Protein AF-W6S7P8-F1 (afdb_monomer_lite)

Sequence (55 aa):
MDEAMAWAKRAPKFMSGKSEMEIRPFYEAADLAEFLTPEKLSTPREGERGKLGVA

Organism: NCBI:txid348824

Radius of gyration: 16.86 Å; chains: 1; bounding box: 36×22×39 Å

Secondary structure (DSSP, 8-state):
-HHHHHHHHHSPP-SSS------PPP--TTTTGGGS-HHHHHS------------

pLDDT: mean 79.05, std 15.09, range [35.31, 94.38]

Structure (mmCIF, N/CA/C/O backbone):
data_AF-W6S7P8-F1
#
_entry.id   AF-W6S7P8-F1
#
loop_
_atom_site.group_PDB
_atom_site.id
_atom_site.type_symbol
_atom_site.label_atom_id
_atom_site.label_alt_id
_atom_site.label_comp_id
_atom_site.label_asym_id
_atom_site.label_entity_id
_atom_site.label_seq_id
_atom_site.pdbx_PDB_ins_code
_atom_site.Cartn_x
_atom_site.Cartn_y
_atom_site.Cartn_z
_atom_site.occupancy
_atom_site.B_iso_or_equiv
_atom_site.auth_seq_id
_atom_site.auth_comp_id
_atom_site.auth_asym_id
_atom_site.auth_atom_id
_atom_site.pdbx_PDB_model_num
ATOM 1 N N . MET A 1 1 ? -3.040 -8.305 -6.511 1.00 86.88 1 MET A N 1
ATOM 2 C CA . MET A 1 1 ? -1.619 -7.907 -6.634 1.00 86.88 1 MET A CA 1
ATOM 3 C C . MET A 1 1 ? -1.134 -7.972 -8.083 1.00 86.88 1 MET A C 1
ATOM 5 O O . MET A 1 1 ? -0.536 -7.014 -8.558 1.00 86.88 1 MET A O 1
ATOM 9 N N . ASP A 1 2 ? -1.449 -9.043 -8.815 1.00 92.44 2 ASP A N 1
ATOM 10 C CA . ASP A 1 2 ? -1.011 -9.227 -10.210 1.00 92.44 2 ASP A CA 1
ATOM 11 C C . ASP A 1 2 ? -1.455 -8.117 -11.171 1.00 92.44 2 ASP A C 1
ATOM 13 O O . ASP A 1 2 ? -0.673 -7.687 -12.017 1.00 92.44 2 ASP A O 1
ATOM 17 N N . GLU A 1 3 ? -2.672 -7.596 -11.008 1.00 90.94 3 GLU A N 1
ATOM 18 C CA . GLU A 1 3 ? -3.173 -6.469 -11.802 1.00 90.94 3 GLU A CA 1
ATOM 19 C C . GLU A 1 3 ? -2.300 -5.212 -11.640 1.00 90.94 3 GLU A C 1
ATOM 21 O O . GLU A 1 3 ? -1.875 -4.613 -12.630 1.00 90.94 3 GLU A O 1
ATOM 26 N N . ALA A 1 4 ? -1.955 -4.855 -10.398 1.00 90.75 4 ALA A N 1
ATOM 27 C CA . ALA A 1 4 ? -1.086 -3.718 -10.104 1.00 90.75 4 ALA A CA 1
ATOM 28 C C . ALA A 1 4 ? 0.321 -3.915 -10.697 1.00 90.75 4 ALA A C 1
ATOM 30 O O . ALA A 1 4 ? 0.901 -2.983 -11.252 1.00 90.75 4 ALA A O 1
ATOM 31 N N . MET A 1 5 ? 0.844 -5.147 -10.668 1.00 91.81 5 MET A N 1
ATOM 32 C CA . MET A 1 5 ? 2.119 -5.499 -11.307 1.00 91.81 5 MET A CA 1
ATOM 33 C C . MET A 1 5 ? 2.056 -5.392 -12.838 1.00 91.81 5 MET A C 1
ATOM 35 O O . MET A 1 5 ? 3.007 -4.929 -13.471 1.00 91.81 5 MET A O 1
ATOM 39 N N . ALA A 1 6 ? 0.951 -5.815 -13.456 1.00 94.38 6 ALA A N 1
ATOM 40 C CA . ALA A 1 6 ? 0.736 -5.706 -14.898 1.00 94.38 6 ALA A CA 1
ATOM 41 C C . ALA A 1 6 ?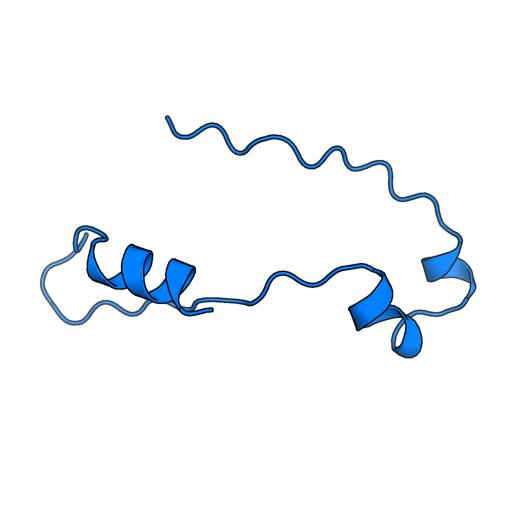 0.582 -4.245 -15.353 1.00 94.38 6 ALA A C 1
ATOM 43 O O . ALA A 1 6 ? 0.990 -3.889 -16.460 1.00 94.38 6 ALA A O 1
ATOM 44 N N . TRP A 1 7 ? 0.019 -3.381 -14.508 1.00 93.12 7 TRP A N 1
ATOM 45 C CA . TRP A 1 7 ? 0.046 -1.936 -14.718 1.00 93.12 7 TRP A CA 1
ATOM 46 C C . TRP A 1 7 ? 1.467 -1.369 -14.589 1.00 93.12 7 TRP A C 1
ATOM 48 O O . TRP A 1 7 ? 1.939 -0.727 -15.524 1.00 93.12 7 TRP A O 1
ATOM 58 N N . ALA A 1 8 ? 2.187 -1.686 -13.508 1.00 91.06 8 ALA A N 1
ATOM 59 C CA . ALA A 1 8 ? 3.537 -1.177 -13.251 1.00 91.06 8 ALA A CA 1
ATOM 60 C C . ALA A 1 8 ? 4.523 -1.499 -14.387 1.00 91.06 8 ALA A C 1
ATOM 62 O O . ALA A 1 8 ? 5.341 -0.666 -14.766 1.00 91.06 8 ALA A O 1
ATOM 63 N N . LYS A 1 9 ? 4.403 -2.687 -14.995 1.00 88.94 9 LYS A N 1
ATOM 64 C CA . LYS A 1 9 ? 5.209 -3.099 -16.158 1.00 88.94 9 LYS A CA 1
ATOM 65 C C . LYS A 1 9 ? 4.905 -2.315 -17.440 1.00 88.94 9 LYS A C 1
ATOM 67 O O . LYS A 1 9 ? 5.758 -2.258 -18.319 1.00 88.94 9 LYS A O 1
ATOM 72 N N . ARG A 1 10 ? 3.698 -1.755 -17.566 1.00 92.06 10 ARG A N 1
ATOM 73 C CA . ARG A 1 10 ? 3.269 -0.931 -18.710 1.00 92.06 10 ARG A CA 1
ATOM 74 C C . ARG A 1 10 ? 3.507 0.562 -18.487 1.00 92.06 10 ARG A C 1
ATOM 76 O O . ARG A 1 10 ? 3.413 1.325 -19.445 1.00 92.06 10 ARG A O 1
ATOM 83 N N . ALA A 1 11 ? 3.786 0.982 -17.254 1.00 89.12 11 ALA A N 1
ATOM 84 C CA . ALA A 1 11 ? 3.992 2.382 -16.925 1.00 89.12 11 ALA A CA 1
ATOM 85 C C . ALA A 1 11 ? 5.209 2.952 -17.686 1.00 89.12 11 ALA A C 1
ATOM 87 O O . ALA A 1 11 ? 6.262 2.305 -17.744 1.00 89.12 11 ALA A O 1
ATOM 88 N N . PRO A 1 12 ? 5.095 4.156 -18.273 1.00 88.31 12 PRO A N 1
ATOM 89 C CA . PRO A 1 12 ? 6.219 4.789 -18.948 1.00 88.31 12 PRO A CA 1
ATOM 90 C C . PRO A 1 12 ? 7.334 5.103 -17.941 1.00 88.31 12 PRO A C 1
ATOM 92 O O . PRO A 1 12 ? 7.077 5.565 -16.829 1.00 88.31 12 P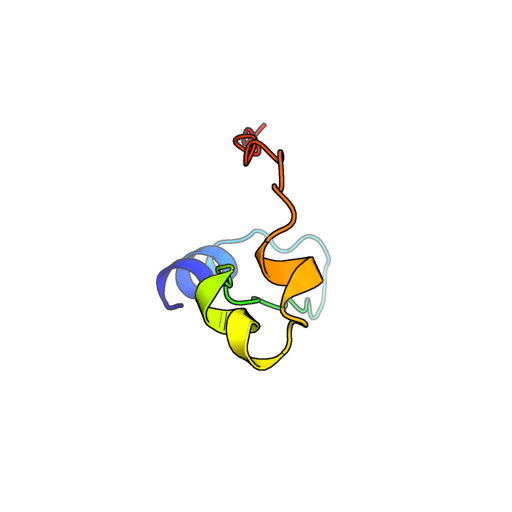RO A O 1
ATOM 95 N N . LYS A 1 13 ? 8.594 4.882 -18.330 1.00 84.69 13 LYS A N 1
ATOM 96 C CA . LYS A 1 13 ? 9.741 5.310 -17.517 1.00 84.69 13 LYS A CA 1
ATOM 97 C C . LYS A 1 13 ? 9.911 6.820 -17.636 1.00 84.69 13 LYS A C 1
ATOM 99 O O . LYS A 1 13 ? 10.140 7.325 -18.729 1.00 84.69 13 LYS A O 1
ATOM 104 N N . PHE A 1 14 ? 9.827 7.520 -16.506 1.00 73.94 14 PHE A N 1
ATOM 105 C CA . PHE A 1 14 ? 9.908 8.984 -16.472 1.00 73.94 14 PHE A CA 1
ATOM 106 C C . PHE A 1 14 ? 11.345 9.518 -16.617 1.00 73.94 14 PHE A C 1
ATOM 108 O O . PHE A 1 14 ? 11.542 10.640 -17.066 1.00 73.94 14 PHE A O 1
ATOM 115 N N . MET A 1 15 ? 12.356 8.718 -16.258 1.00 83.62 15 MET A N 1
ATOM 116 C CA . MET A 1 15 ? 13.771 9.113 -16.250 1.00 83.62 15 MET A CA 1
ATOM 117 C C . MET A 1 15 ? 14.642 8.068 -16.954 1.00 83.62 15 MET A C 1
ATOM 119 O O . MET A 1 15 ? 14.333 6.872 -16.927 1.00 83.62 15 MET A O 1
ATOM 123 N N . SER A 1 16 ? 15.761 8.501 -17.544 1.00 80.94 16 SER A N 1
ATOM 124 C CA . SER A 1 16 ? 16.807 7.580 -17.993 1.00 80.94 16 SER A CA 1
ATOM 125 C C . SER A 1 16 ? 17.524 6.983 -16.774 1.00 80.94 16 SER A C 1
ATOM 127 O O . SER A 1 16 ? 17.930 7.697 -15.861 1.00 80.94 16 SER A O 1
ATOM 129 N N . GLY A 1 17 ? 17.644 5.653 -16.730 1.00 78.94 17 GLY A N 1
ATOM 130 C CA . GLY A 1 17 ? 18.269 4.928 -15.619 1.00 78.94 17 GLY A CA 1
ATOM 131 C C . GLY A 1 17 ? 17.335 3.941 -14.912 1.00 78.94 17 GLY A C 1
ATOM 132 O O . GLY A 1 17 ? 16.276 3.564 -15.426 1.00 78.94 17 GLY A O 1
ATOM 133 N N . LYS A 1 18 ? 17.766 3.456 -13.742 1.00 83.38 18 LYS A N 1
ATOM 134 C CA . LYS A 1 18 ? 16.966 2.551 -12.907 1.00 83.38 18 LYS A CA 1
ATOM 135 C C . LYS A 1 18 ? 15.868 3.364 -12.216 1.00 83.38 18 LYS A C 1
ATOM 137 O O . LYS A 1 18 ? 16.168 4.282 -11.464 1.00 83.38 18 LYS A O 1
ATOM 142 N N . SER A 1 19 ? 14.612 3.015 -12.474 1.00 83.62 19 SER A N 1
ATOM 143 C CA . SER A 1 19 ? 13.452 3.558 -11.759 1.00 83.62 19 SER A CA 1
ATOM 144 C C . SER A 1 19 ? 12.931 2.513 -10.781 1.00 83.62 19 SER A C 1
ATOM 146 O O . SER A 1 19 ? 12.924 1.322 -11.100 1.00 83.62 19 SER A O 1
ATOM 148 N N . GLU A 1 20 ? 12.494 2.959 -9.610 1.00 88.75 20 GLU A N 1
ATOM 149 C CA . GLU A 1 20 ? 11.921 2.109 -8.566 1.00 88.75 20 GLU A CA 1
ATOM 150 C C . GLU A 1 20 ? 10.448 2.482 -8.372 1.00 88.75 20 GLU A C 1
ATOM 152 O O . GLU A 1 20 ? 10.079 3.651 -8.469 1.00 88.75 20 GLU A O 1
ATOM 157 N N . MET A 1 21 ? 9.598 1.477 -8.164 1.00 87.44 21 MET A N 1
ATOM 158 C CA . MET A 1 21 ? 8.162 1.645 -7.956 1.00 87.44 21 MET A CA 1
ATOM 159 C C . MET A 1 21 ? 7.726 0.711 -6.837 1.00 87.44 21 MET A C 1
ATOM 161 O O . MET A 1 21 ? 7.891 -0.504 -6.942 1.00 87.44 21 MET A O 1
ATOM 165 N N . GLU A 1 22 ? 7.169 1.280 -5.775 1.00 91.38 22 GLU A N 1
ATOM 166 C CA . GLU A 1 22 ? 6.601 0.518 -4.671 1.00 91.38 22 GLU A CA 1
ATOM 167 C C . GLU A 1 22 ? 5.094 0.365 -4.883 1.00 91.38 22 GLU A C 1
ATOM 169 O O . GLU A 1 22 ? 4.372 1.347 -5.058 1.00 91.38 22 GLU A O 1
ATOM 174 N N . ILE A 1 23 ? 4.612 -0.876 -4.862 1.00 90.19 23 ILE A N 1
ATOM 175 C CA . ILE A 1 23 ? 3.184 -1.178 -4.920 1.00 90.19 23 ILE A CA 1
ATOM 176 C C . ILE A 1 23 ? 2.741 -1.573 -3.518 1.00 90.19 23 ILE A C 1
ATOM 178 O O . ILE A 1 23 ? 3.193 -2.584 -2.979 1.00 90.19 23 ILE A O 1
ATOM 182 N N . ARG A 1 24 ? 1.829 -0.789 -2.943 1.00 91.25 24 ARG A N 1
ATOM 183 C CA . ARG A 1 24 ? 1.262 -1.053 -1.620 1.00 91.25 24 ARG A CA 1
ATOM 184 C C . ARG A 1 24 ? -0.129 -1.677 -1.765 1.00 91.25 24 ARG A C 1
ATOM 186 O O . ARG A 1 24 ? -0.928 -1.158 -2.548 1.00 91.25 24 ARG A O 1
ATOM 193 N N . PRO A 1 25 ? -0.438 -2.768 -1.041 1.00 86.75 25 PRO A N 1
ATOM 194 C CA . PRO A 1 25 ? -1.795 -3.288 -0.973 1.00 86.75 25 PRO A CA 1
ATOM 195 C C . PRO A 1 25 ? -2.753 -2.226 -0.438 1.00 86.75 25 PRO A C 1
ATOM 197 O O . PRO A 1 25 ? -2.386 -1.406 0.408 1.00 86.75 25 PRO A O 1
ATOM 200 N N . PHE A 1 26 ? -3.986 -2.262 -0.926 1.00 83.31 26 PHE A N 1
ATOM 201 C CA . PHE A 1 26 ? -5.065 -1.524 -0.297 1.00 83.31 26 PHE A CA 1
ATOM 202 C C . PHE A 1 26 ? -5.539 -2.309 0.930 1.00 83.31 26 PHE A C 1
ATOM 204 O O . PHE A 1 26 ? -5.787 -3.507 0.812 1.00 83.31 26 PHE A O 1
ATOM 211 N N . TYR A 1 27 ? -5.651 -1.636 2.074 1.00 82.88 27 TYR A N 1
ATOM 212 C CA . TYR A 1 27 ? -6.156 -2.208 3.322 1.00 82.88 27 TYR A CA 1
ATOM 213 C C . TYR A 1 27 ? -7.504 -1.581 3.669 1.00 82.88 27 TYR A C 1
ATOM 215 O O . TYR A 1 27 ? -7.681 -0.363 3.558 1.00 82.88 27 TYR A O 1
ATOM 223 N N . GLU A 1 28 ? -8.445 -2.403 4.111 1.00 79.69 28 GLU A N 1
ATOM 224 C CA . GLU A 1 28 ? -9.726 -1.970 4.653 1.00 79.69 28 GLU A CA 1
ATOM 225 C C . GLU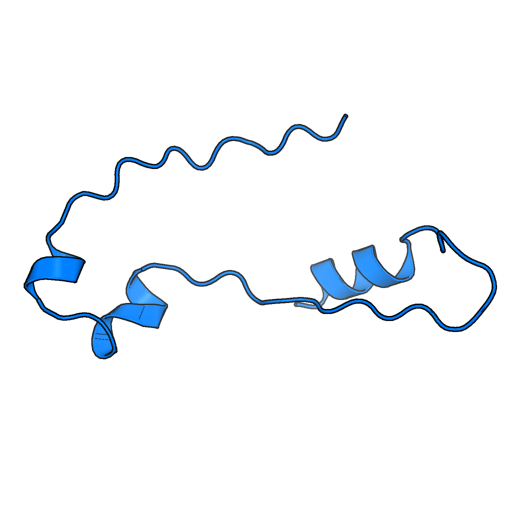 A 1 28 ? -9.656 -1.791 6.173 1.00 79.69 28 GLU A C 1
ATOM 227 O O . GLU A 1 28 ? -8.715 -2.215 6.842 1.00 79.69 28 GLU A O 1
ATOM 232 N N . ALA A 1 29 ? -10.676 -1.151 6.754 1.00 81.69 29 ALA A N 1
ATOM 233 C CA . ALA A 1 29 ? -10.742 -0.960 8.203 1.00 81.69 29 ALA A CA 1
ATOM 234 C C . ALA A 1 29 ? -10.722 -2.295 8.974 1.00 81.69 29 ALA A C 1
ATOM 236 O O . ALA A 1 29 ? -10.193 -2.342 10.082 1.00 81.69 29 ALA A O 1
ATOM 237 N N . ALA A 1 30 ? -11.259 -3.365 8.376 1.00 83.25 30 ALA A N 1
ATOM 238 C CA . ALA A 1 30 ? -11.243 -4.709 8.945 1.00 83.25 30 ALA A CA 1
ATOM 239 C C . ALA A 1 30 ? -9.820 -5.280 9.063 1.00 83.25 30 ALA A C 1
ATOM 241 O O . ALA A 1 30 ? -9.496 -5.866 10.092 1.00 83.25 30 ALA A O 1
ATOM 242 N N . ASP A 1 31 ? -8.952 -5.034 8.076 1.00 86.69 31 ASP A N 1
ATOM 243 C CA . ASP A 1 31 ? -7.561 -5.519 8.078 1.00 86.69 31 ASP A CA 1
ATOM 244 C C . ASP A 1 31 ? -6.716 -4.879 9.191 1.00 86.69 31 ASP A C 1
ATOM 246 O O . ASP A 1 31 ? -5.685 -5.412 9.594 1.00 86.69 31 ASP A O 1
ATOM 250 N N . LEU A 1 32 ? -7.143 -3.711 9.681 1.00 85.88 32 LEU A N 1
ATOM 251 C CA . LEU A 1 32 ? -6.443 -2.936 10.705 1.00 85.88 32 LEU A CA 1
ATOM 252 C C . LEU A 1 32 ? -7.141 -2.974 12.071 1.00 85.88 32 LEU A C 1
ATOM 254 O O . LEU A 1 32 ? -6.662 -2.334 13.007 1.00 85.88 32 LEU A O 1
ATOM 258 N N . ALA A 1 33 ? -8.260 -3.692 12.204 1.00 85.75 33 ALA A N 1
ATOM 259 C CA . ALA A 1 33 ? -9.119 -3.628 13.385 1.00 85.75 33 ALA A CA 1
ATOM 260 C C . ALA A 1 33 ? -8.391 -4.032 14.677 1.00 85.75 33 ALA A C 1
ATOM 262 O O . ALA A 1 33 ? -8.551 -3.371 15.698 1.00 85.75 33 ALA A O 1
ATOM 263 N N . GLU A 1 34 ? -7.531 -5.050 14.626 1.00 90.12 34 GLU A N 1
ATOM 264 C CA . GLU A 1 34 ? -6.760 -5.522 15.789 1.00 90.12 34 GLU A CA 1
ATOM 265 C C . GLU A 1 34 ? -5.727 -4.500 16.294 1.00 90.12 34 GLU A C 1
ATOM 267 O O . GLU A 1 34 ? -5.315 -4.545 17.452 1.00 90.12 34 GLU A O 1
ATOM 272 N N . PHE A 1 35 ? -5.328 -3.550 15.444 1.00 89.00 35 PHE A N 1
ATOM 273 C CA . PHE A 1 35 ? -4.359 -2.501 15.772 1.00 89.00 35 PHE A CA 1
ATOM 274 C C . PHE A 1 35 ? -5.020 -1.186 16.198 1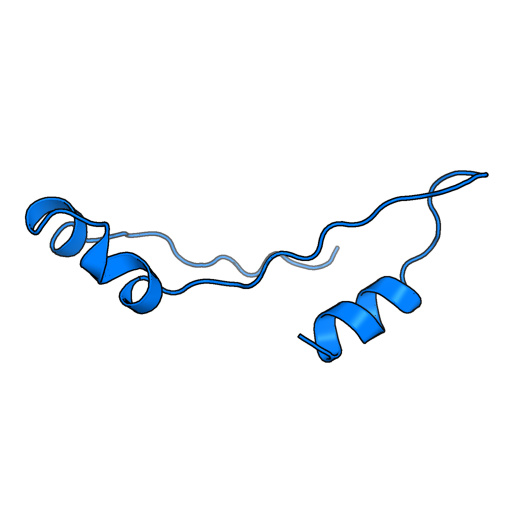.00 89.00 35 PHE A C 1
ATOM 276 O O . PHE A 1 35 ? -4.331 -0.220 16.534 1.00 89.00 35 PHE A O 1
ATOM 283 N N . LEU A 1 36 ? -6.351 -1.114 16.157 1.00 85.50 36 LEU A N 1
ATOM 284 C CA . LEU A 1 36 ? -7.114 0.073 16.514 1.00 85.50 36 LEU A CA 1
ATOM 285 C C . LEU A 1 36 ? -7.722 -0.087 17.906 1.00 85.50 36 LEU A C 1
ATOM 287 O O . LEU A 1 36 ? -8.234 -1.143 18.268 1.00 85.50 36 LEU A O 1
ATOM 291 N N . THR A 1 37 ? -7.721 0.995 18.688 1.00 88.31 37 THR A N 1
ATOM 292 C CA . THR A 1 37 ? -8.492 1.008 19.936 1.00 88.31 37 THR A CA 1
ATOM 293 C C . THR A 1 37 ? -9.993 0.976 19.625 1.00 88.31 37 THR A C 1
ATOM 295 O O . THR A 1 37 ? -10.410 1.457 18.561 1.00 88.31 37 THR A O 1
ATOM 298 N N . PRO A 1 38 ? -10.830 0.479 20.553 1.00 84.69 38 PRO A N 1
ATOM 299 C CA . PRO A 1 38 ? -12.278 0.476 20.376 1.00 84.69 38 PRO A CA 1
ATOM 300 C C . PRO A 1 38 ? -12.861 1.855 20.025 1.00 84.69 38 PRO A C 1
ATOM 302 O O . PRO A 1 38 ? -13.746 1.933 19.175 1.00 84.69 38 PRO A O 1
ATOM 305 N N . GLU A 1 39 ? -12.336 2.958 20.586 1.00 85.12 39 GLU A N 1
ATOM 306 C CA . GLU A 1 39 ? -12.811 4.308 20.230 1.00 85.12 39 GLU A CA 1
ATOM 307 C C . GLU A 1 39 ? -12.459 4.705 18.785 1.00 85.12 39 GLU A C 1
ATOM 309 O O . GLU A 1 39 ? -13.219 5.398 18.107 1.00 85.12 39 GLU A O 1
ATOM 314 N N . LYS A 1 40 ? -11.302 4.271 18.276 1.00 82.00 40 LYS A N 1
ATOM 315 C CA . LYS A 1 40 ? -10.852 4.577 16.906 1.00 82.00 40 LYS A CA 1
ATOM 316 C C . LYS A 1 40 ? -11.577 3.755 15.841 1.00 82.00 40 LYS A C 1
ATOM 318 O O . LYS A 1 40 ? -11.623 4.175 14.682 1.00 82.00 40 LYS A O 1
ATOM 323 N N . LEU A 1 41 ? -12.114 2.599 16.216 1.00 76.94 41 LEU A N 1
ATOM 324 C CA . LEU A 1 41 ? -12.992 1.777 15.382 1.00 76.94 41 LEU A CA 1
ATOM 325 C C . LEU A 1 41 ? -14.405 2.359 15.296 1.00 76.94 41 LEU A C 1
ATOM 327 O O . LEU A 1 41 ? -14.984 2.372 14.215 1.00 76.94 41 LEU A O 1
ATOM 331 N N . SER A 1 42 ? -14.939 2.868 16.410 1.00 79.44 42 SER A N 1
ATOM 332 C CA . SER A 1 42 ? -16.299 3.417 16.476 1.00 79.44 42 SER A CA 1
ATOM 333 C C . SER A 1 42 ? -16.429 4.838 15.925 1.00 79.44 42 SER A C 1
ATOM 335 O O . SER A 1 42 ? -17.543 5.284 15.657 1.00 79.44 42 SER A O 1
ATOM 337 N N . THR A 1 43 ? -15.312 5.546 15.724 1.00 78.88 43 THR A N 1
ATOM 338 C CA . THR A 1 43 ? -15.305 6.883 15.114 1.00 78.88 43 THR A CA 1
ATOM 339 C C . THR A 1 43 ? -15.737 6.797 13.641 1.00 78.88 43 THR A C 1
ATOM 341 O O . THR A 1 43 ? -15.012 6.194 12.839 1.00 78.88 43 THR A O 1
ATOM 344 N N . PRO A 1 44 ? -16.862 7.424 13.241 1.00 72.12 44 PRO A N 1
ATOM 345 C CA . PRO A 1 44 ? -17.280 7.478 11.844 1.00 72.12 44 PRO A CA 1
ATOM 346 C C . PRO A 1 44 ? -16.206 8.173 11.003 1.00 72.12 44 PRO A C 1
ATOM 348 O O . PRO A 1 44 ? -15.833 9.316 11.268 1.00 72.12 44 PRO A O 1
ATOM 351 N N . ARG A 1 45 ? -15.678 7.477 9.993 1.00 68.75 45 ARG A N 1
ATOM 352 C CA . ARG A 1 45 ? -14.760 8.067 9.015 1.00 68.75 45 ARG A CA 1
ATOM 353 C C . ARG A 1 45 ? -15.573 8.524 7.808 1.00 68.75 45 ARG A C 1
ATOM 355 O O . ARG A 1 45 ? -15.827 7.736 6.902 1.00 68.75 45 ARG A O 1
ATOM 362 N N . GLU A 1 46 ? -15.974 9.791 7.797 1.00 64.62 46 GLU A N 1
ATOM 363 C CA . GLU A 1 46 ? -16.526 10.443 6.606 1.00 64.62 46 GLU A CA 1
ATOM 364 C C . GLU A 1 46 ? -15.380 10.813 5.662 1.00 64.62 46 GLU A C 1
ATOM 366 O O . GLU A 1 46 ? -14.836 11.913 5.673 1.00 64.62 46 GLU A O 1
ATOM 371 N N . GLY A 1 47 ? -14.957 9.835 4.872 1.00 60.44 47 GLY A N 1
ATOM 372 C CA . GLY A 1 47 ? -14.096 10.055 3.724 1.00 60.44 47 GLY A CA 1
ATOM 373 C C . GLY A 1 47 ? -14.738 9.368 2.540 1.00 60.44 47 GLY A C 1
ATOM 374 O O . GLY A 1 47 ? -14.625 8.150 2.401 1.00 60.44 47 GLY A O 1
ATOM 375 N N . GLU A 1 48 ? -15.431 10.124 1.693 1.00 59.06 48 GLU A N 1
ATOM 376 C CA . GLU A 1 48 ? -15.800 9.612 0.380 1.00 59.06 48 GLU A CA 1
ATOM 377 C C . GLU A 1 48 ? -14.482 9.248 -0.320 1.00 59.06 48 GLU A C 1
ATOM 379 O O . GLU A 1 48 ? -13.607 10.105 -0.481 1.00 59.06 48 GLU A O 1
ATOM 384 N N . ARG A 1 49 ? -14.274 7.970 -0.677 1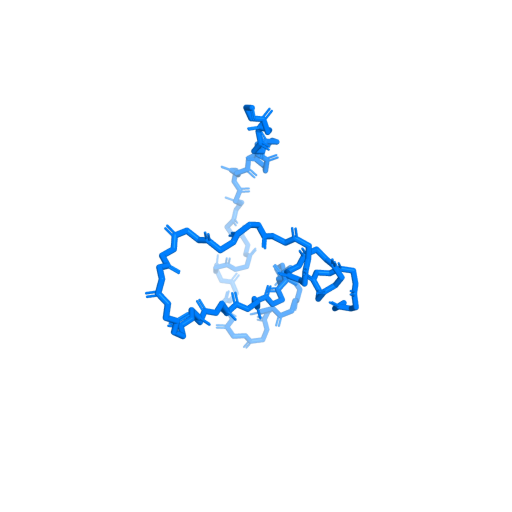.00 55.47 49 ARG A N 1
ATOM 385 C CA . ARG A 1 49 ? -13.180 7.594 -1.584 1.00 55.47 49 ARG A CA 1
ATOM 386 C C . ARG A 1 49 ? -13.486 8.266 -2.915 1.00 55.47 49 ARG A C 1
ATOM 388 O O . ARG A 1 49 ? -14.142 7.673 -3.769 1.00 55.47 49 ARG A O 1
ATOM 395 N N . GLY A 1 50 ? -13.056 9.515 -3.068 1.00 54.41 50 GLY A N 1
ATOM 396 C CA . GLY A 1 50 ? -13.156 10.222 -4.329 1.00 54.41 50 GLY A CA 1
ATOM 397 C C . GLY A 1 50 ? -12.532 9.343 -5.404 1.00 54.41 50 GLY A C 1
ATOM 398 O O . GLY A 1 50 ? -11.453 8.778 -5.202 1.00 54.41 50 GLY A O 1
ATOM 399 N N . LYS A 1 51 ? -13.215 9.186 -6.542 1.00 49.47 51 LYS A N 1
ATOM 400 C CA . LYS A 1 51 ? -12.546 8.659 -7.729 1.00 49.47 51 LYS A CA 1
ATOM 401 C C . LYS A 1 51 ? -11.368 9.592 -7.980 1.00 49.47 51 LYS A C 1
ATOM 403 O O . LYS A 1 51 ? -11.587 10.762 -8.284 1.00 49.47 51 LYS A O 1
ATOM 408 N N . LEU A 1 52 ? -10.140 9.097 -7.829 1.00 49.34 52 LEU A N 1
ATOM 409 C CA . LEU A 1 52 ? -8.979 9.781 -8.380 1.00 49.34 52 LEU A CA 1
ATOM 410 C C . LEU A 1 52 ? -9.203 9.753 -9.895 1.00 49.34 52 LEU A C 1
ATOM 412 O O . LEU A 1 52 ? -8.971 8.736 -10.547 1.00 49.34 52 LEU A O 1
ATOM 416 N N . GLY A 1 53 ? -9.826 10.808 -10.417 1.00 36.97 53 GLY A N 1
ATOM 417 C CA . GLY A 1 53 ? -10.052 10.968 -11.840 1.00 36.97 53 GLY A CA 1
ATOM 418 C C . GLY A 1 53 ? -8.701 10.866 -12.526 1.00 36.97 53 GLY A C 1
ATOM 4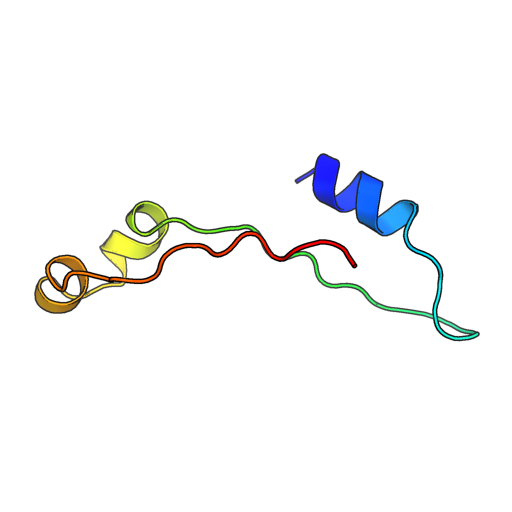19 O O . GLY A 1 53 ? -7.786 11.624 -12.208 1.00 36.97 53 GLY A O 1
ATOM 420 N N . VAL A 1 54 ? -8.567 9.882 -13.409 1.00 35.31 54 VAL A N 1
ATOM 421 C CA . VAL A 1 54 ? -7.462 9.820 -14.358 1.00 35.31 54 VAL A CA 1
ATOM 422 C C . VAL A 1 54 ? -7.651 11.034 -15.265 1.00 35.31 54 VAL A C 1
ATOM 424 O O . VAL A 1 54 ? -8.652 11.098 -15.980 1.00 35.31 54 VAL A O 1
ATOM 427 N N . ALA A 1 55 ? -6.768 12.023 -15.132 1.00 38.03 55 ALA A N 1
ATOM 428 C CA . ALA A 1 55 ? -6.636 13.100 -16.108 1.00 38.03 55 ALA A CA 1
ATOM 429 C C . ALA A 1 55 ? -6.053 12.547 -17.414 1.00 38.03 55 ALA A C 1
ATOM 431 O O . ALA A 1 55 ? -5.204 11.627 -17.329 1.00 38.03 55 ALA A O 1
#

Foldseek 3Di:
DVVVVVVVVVDDDPDPDDDDDDDDDDDDCVNCVVVDDPVRSPDDDPDDPPPPDDD